Protein AF-A0A9X3YFE5-F1 (afdb_monomer_lite)

Organism: NCBI:txid83655

Radius of gyration: 17.59 Å; chains: 1; bounding box: 46×33×46 Å

Foldseek 3Di:
DCPPVPQQDWDADPVRHIDHGQAPFLVNQLPPPCCCPPLVQLNVLSVVDDDPVRSRRQGNNNLVVDDFPPVQCVPPVHQACVNPNPSFHNCPDPPHDCPQWADPPADRRDGTDRDRSNVVSVVD

Secondary structure (DSSP, 8-state):
--GGGS-S-EEE-TTS-EEE-TT-BHHHHHH-HHHHHHSHHHHHHHHHSS-HHHHTT-BHHHHHTPPP--HHHH-TTS-BTTTSTTS-BGGGSTT---TTS-SSS-BTTB-PPP--HHHHHHH-

pLDDT: mean 96.46, std 5.06, range [61.91, 98.62]

Sequence (124 aa):
DVTSTGLNDITPTDDGGLRVGALVSNSGLAADPRIRRDYAVLSRALVSGASGQLRNKATTGGNLLQRTRCGYFYDTAMPCNKRSPGAGCAALGEGATTRQLGIISTSDACIATHLSDMAVALRV

Structure (mmCIF, N/CA/C/O backbone):
data_AF-A0A9X3YFE5-F1
#
_entry.id   AF-A0A9X3YFE5-F1
#
loop_
_atom_site.group_PDB
_atom_site.id
_atom_site.type_symbol
_atom_site.label_atom_id
_atom_site.label_alt_id
_atom_site.label_comp_id
_atom_site.label_asym_id
_atom_site.label_entity_id
_atom_site.label_seq_id
_atom_site.pdbx_PDB_ins_code
_atom_site.Cartn_x
_atom_site.Cartn_y
_atom_site.Cartn_z
_atom_site.occupancy
_atom_site.B_iso_or_equiv
_atom_site.auth_seq_id
_atom_site.auth_comp_id
_atom_site.auth_asym_id
_atom_site.auth_atom_id
_atom_site.pdbx_PDB_model_num
ATOM 1 N N . ASP A 1 1 ? -12.521 19.643 -0.433 1.00 61.91 1 ASP A N 1
ATOM 2 C CA . ASP A 1 1 ? -11.980 18.755 0.612 1.00 61.91 1 ASP A CA 1
ATOM 3 C C . ASP A 1 1 ? -12.961 17.600 0.780 1.00 61.91 1 ASP A C 1
ATOM 5 O O . ASP A 1 1 ? -14.155 17.864 0.793 1.00 61.91 1 ASP A O 1
ATOM 9 N N . VAL A 1 2 ? -12.485 16.353 0.789 1.00 74.88 2 VAL A N 1
ATOM 10 C CA . VAL A 1 2 ? -13.321 15.135 0.853 1.00 74.88 2 VAL A CA 1
ATOM 11 C C . VAL A 1 2 ? -13.396 14.539 2.262 1.00 74.88 2 VAL A C 1
ATOM 13 O O . VAL A 1 2 ? -14.036 13.518 2.467 1.00 74.88 2 VAL A O 1
ATOM 16 N N . THR A 1 3 ? -12.751 15.153 3.253 1.00 72.50 3 THR A N 1
ATOM 17 C CA . THR A 1 3 ? -12.731 14.635 4.632 1.00 72.50 3 THR A CA 1
ATOM 18 C C . THR A 1 3 ? -14.103 14.637 5.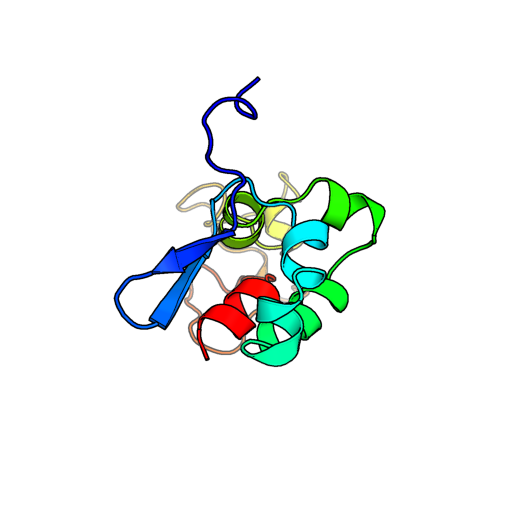315 1.00 72.50 3 THR A C 1
ATOM 20 O O . THR A 1 3 ? -14.315 13.868 6.246 1.00 72.50 3 THR A O 1
ATOM 23 N N . SER A 1 4 ? -15.060 15.429 4.826 1.00 77.38 4 SER A N 1
ATOM 24 C CA . SER A 1 4 ? -16.428 15.518 5.352 1.00 77.38 4 SER A CA 1
ATOM 25 C C . SER A 1 4 ? -17.384 14.431 4.842 1.00 77.38 4 SER A C 1
ATOM 27 O O . SER A 1 4 ? -18.549 14.423 5.228 1.00 77.38 4 SER A O 1
ATOM 29 N N . THR A 1 5 ? -16.933 13.501 3.993 1.00 85.25 5 THR A N 1
ATOM 30 C CA . THR A 1 5 ? -17.807 12.477 3.389 1.00 85.25 5 THR A CA 1
ATOM 31 C C . THR A 1 5 ? -18.101 11.279 4.304 1.00 85.25 5 THR A C 1
ATOM 33 O O . THR A 1 5 ? -18.686 10.304 3.841 1.00 85.25 5 THR A O 1
ATOM 36 N N . GLY A 1 6 ? -17.651 11.291 5.566 1.00 87.69 6 GLY A N 1
ATOM 37 C CA . GLY A 1 6 ? -17.871 10.192 6.523 1.00 87.69 6 GLY A CA 1
ATOM 38 C C . GLY A 1 6 ? -17.130 8.893 6.176 1.00 87.69 6 GLY A C 1
ATOM 39 O O . GLY A 1 6 ? -17.527 7.804 6.579 1.00 87.69 6 GLY A O 1
ATOM 40 N N . LEU A 1 7 ? -16.057 8.974 5.383 1.00 94.88 7 LEU A N 1
ATOM 41 C CA . LEU A 1 7 ? -15.252 7.808 4.988 1.00 94.88 7 LEU A CA 1
ATOM 42 C C . LEU A 1 7 ? -14.047 7.578 5.911 1.00 94.88 7 LEU A C 1
ATOM 44 O O . LEU A 1 7 ? -13.121 6.866 5.533 1.00 94.88 7 LEU A O 1
ATOM 48 N N . ASN A 1 8 ? -14.028 8.187 7.093 1.00 95.31 8 ASN A N 1
ATOM 49 C CA . ASN A 1 8 ? -12.910 8.204 8.040 1.00 95.31 8 ASN A CA 1
ATOM 50 C C . ASN A 1 8 ? -13.213 7.495 9.373 1.00 95.31 8 ASN A C 1
ATOM 52 O O . ASN A 1 8 ? -12.452 7.665 10.324 1.00 95.31 8 ASN A O 1
ATOM 56 N N . ASP A 1 9 ? -14.267 6.677 9.424 1.00 95.44 9 ASP A N 1
ATOM 57 C CA . ASP A 1 9 ? -14.669 5.932 10.621 1.00 95.44 9 ASP A CA 1
ATOM 58 C C . ASP A 1 9 ? -14.190 4.473 10.626 1.00 95.44 9 ASP A C 1
ATOM 60 O O . ASP A 1 9 ? -13.993 3.848 9.579 1.00 95.44 9 ASP A O 1
ATOM 64 N N . ILE A 1 10 ? -14.061 3.910 11.832 1.00 97.69 10 ILE A N 1
ATOM 65 C CA . ILE A 1 10 ? -13.842 2.478 12.075 1.00 97.69 10 ILE A CA 1
ATOM 66 C C . ILE A 1 10 ? -15.029 1.953 12.886 1.00 97.69 10 ILE A C 1
ATOM 68 O O . ILE A 1 10 ? -15.180 2.270 14.071 1.00 97.69 10 ILE A O 1
ATOM 72 N N . THR A 1 11 ? -15.861 1.128 12.262 1.00 97.50 11 THR A N 1
ATOM 73 C CA . THR A 1 11 ? -17.148 0.678 12.820 1.00 97.50 11 THR A CA 1
ATOM 74 C C . THR A 1 11 ? -17.207 -0.845 12.911 1.00 97.50 11 THR A C 1
ATOM 76 O O . THR A 1 11 ? -16.624 -1.511 12.059 1.00 97.50 11 THR A O 1
ATOM 79 N N . PRO A 1 12 ? -17.848 -1.423 13.941 1.00 97.88 12 PRO A N 1
ATOM 80 C CA . PRO A 1 12 ? -18.127 -2.856 13.964 1.00 97.88 12 PRO A CA 1
ATOM 81 C C . PRO A 1 12 ? -19.100 -3.238 12.844 1.00 97.88 12 PRO A C 1
ATOM 83 O O . PRO A 1 12 ? -19.910 -2.414 12.419 1.00 97.88 12 PRO A O 1
ATOM 86 N N . THR A 1 13 ? -19.008 -4.477 12.370 1.00 98.19 13 THR A N 1
ATOM 87 C CA . THR A 1 13 ? -19.991 -5.075 11.457 1.00 98.19 13 THR A CA 1
ATOM 88 C C . THR A 1 13 ? -20.858 -6.084 12.203 1.00 98.19 13 THR A C 1
ATOM 90 O O . THR A 1 13 ? -20.440 -6.611 13.236 1.00 98.19 13 THR A O 1
ATOM 93 N N . ASP A 1 14 ? -22.042 -6.381 11.666 1.00 97.44 14 ASP A N 1
ATOM 94 C CA . ASP A 1 14 ? -22.980 -7.342 12.268 1.00 97.44 14 ASP A CA 1
ATOM 95 C C . ASP A 1 14 ? -22.375 -8.755 12.384 1.00 97.44 14 ASP A C 1
ATOM 97 O O . ASP A 1 14 ? -22.654 -9.478 13.336 1.00 97.44 14 ASP A O 1
ATOM 101 N N . ASP A 1 15 ? -21.450 -9.103 11.484 1.00 96.44 15 ASP A N 1
ATOM 102 C CA . ASP A 1 15 ? -20.716 -10.377 11.482 1.00 96.44 15 ASP A CA 1
ATOM 103 C C . ASP A 1 15 ? -19.539 -10.422 12.483 1.00 96.44 15 ASP A C 1
ATOM 105 O O . ASP A 1 15 ? -18.712 -11.334 12.446 1.00 96.44 15 ASP A O 1
ATOM 109 N N . GLY A 1 16 ? -19.406 -9.420 13.359 1.00 95.88 16 GLY A N 1
ATOM 110 C CA . GLY A 1 16 ? -18.344 -9.351 14.372 1.00 95.88 16 GLY A CA 1
ATOM 111 C C . GLY A 1 16 ? -16.986 -8.853 13.857 1.00 95.88 16 GLY A C 1
ATOM 112 O O . GLY A 1 16 ? -15.988 -8.916 14.577 1.00 95.88 16 GLY A O 1
ATOM 113 N N . GLY A 1 17 ? -16.938 -8.342 12.626 1.00 97.69 17 GLY A N 1
ATOM 114 C CA . GLY A 1 17 ? -15.755 -7.747 12.009 1.00 97.69 17 GLY A CA 1
ATOM 115 C C . GLY A 1 17 ? -15.641 -6.236 12.233 1.00 97.69 17 GLY A C 1
ATOM 116 O O . GLY A 1 17 ? -16.349 -5.631 13.041 1.00 97.69 17 GLY A O 1
ATOM 117 N N . LEU A 1 18 ? -14.734 -5.607 11.480 1.00 98.19 18 LEU A N 1
ATOM 118 C CA . LEU A 1 18 ? -14.588 -4.152 11.424 1.00 98.19 18 LEU A CA 1
ATOM 119 C C . LEU A 1 18 ? -14.699 -3.647 9.986 1.00 98.19 18 LEU A C 1
ATOM 121 O O . LEU A 1 18 ? -14.016 -4.125 9.081 1.00 98.19 18 LEU A O 1
ATOM 125 N N . ARG A 1 19 ? -15.496 -2.599 9.797 1.00 97.81 19 ARG A N 1
ATOM 126 C CA . ARG A 1 19 ? -15.517 -1.772 8.596 1.00 97.81 19 ARG A CA 1
ATOM 127 C C . ARG A 1 19 ? -14.619 -0.561 8.812 1.00 97.81 19 ARG A C 1
ATOM 129 O O . ARG A 1 19 ? -14.916 0.311 9.631 1.00 97.81 19 ARG A O 1
ATOM 136 N N . VAL A 1 20 ? -13.539 -0.502 8.040 1.00 98.19 20 VAL A N 1
ATOM 137 C CA . VAL A 1 20 ? -12.566 0.596 8.047 1.00 98.19 20 VAL A CA 1
ATOM 138 C C . VAL A 1 20 ? -12.825 1.507 6.851 1.00 98.19 20 VAL A C 1
ATOM 140 O O . VAL A 1 20 ? -12.771 1.071 5.701 1.00 98.19 20 VAL A O 1
ATOM 143 N N . GLY A 1 21 ? -13.106 2.780 7.114 1.00 97.56 21 GLY A N 1
ATOM 144 C CA . GLY A 1 21 ? -13.287 3.787 6.078 1.00 97.56 21 GLY A CA 1
ATOM 145 C C . GLY A 1 21 ? -12.006 4.056 5.277 1.00 97.56 21 GLY A C 1
ATOM 146 O O . GLY A 1 21 ? -10.899 4.065 5.810 1.00 97.56 21 GLY A O 1
ATOM 147 N N . ALA A 1 22 ? -12.145 4.325 3.976 1.00 97.25 22 ALA A N 1
ATOM 148 C CA . ALA A 1 22 ? -11.007 4.537 3.077 1.00 97.25 22 ALA A CA 1
ATOM 149 C C . ALA A 1 22 ? -10.160 5.784 3.409 1.00 97.25 22 ALA A C 1
ATOM 151 O O . ALA A 1 22 ? -9.003 5.861 2.992 1.00 97.25 22 ALA A O 1
ATOM 152 N N . LEU A 1 23 ? -10.716 6.754 4.140 1.00 97.38 23 LEU A N 1
ATOM 153 C CA . LEU A 1 23 ? -10.042 7.975 4.590 1.00 97.38 23 LEU A CA 1
ATOM 154 C C . LEU A 1 23 ? -9.528 7.891 6.034 1.00 97.38 23 LEU A C 1
ATOM 156 O O . LEU A 1 23 ? -8.971 8.871 6.529 1.00 97.38 23 LEU A O 1
ATOM 160 N N . VAL A 1 24 ? -9.661 6.743 6.709 1.00 97.94 24 VAL A N 1
ATOM 161 C CA . VAL A 1 24 ? -9.010 6.525 8.006 1.00 97.94 24 VAL A CA 1
ATOM 162 C C . VAL A 1 24 ? -7.501 6.673 7.814 1.00 97.94 24 VAL A C 1
ATOM 164 O O . VAL A 1 24 ? -6.917 6.056 6.921 1.00 97.94 24 VAL A O 1
ATOM 167 N N . SER A 1 25 ? -6.857 7.512 8.629 1.00 97.75 25 SER A N 1
ATOM 168 C CA . SER A 1 25 ? -5.402 7.671 8.560 1.00 97.75 25 SER A CA 1
ATOM 169 C C . SER A 1 25 ? -4.691 6.399 9.019 1.00 97.75 25 SER A C 1
ATOM 171 O O . SER A 1 25 ? -5.149 5.719 9.936 1.00 97.75 25 SER A O 1
ATOM 173 N N . ASN A 1 26 ? -3.527 6.104 8.444 1.00 98.50 26 ASN A N 1
ATOM 174 C CA . ASN A 1 26 ? -2.718 4.955 8.848 1.00 98.50 26 ASN A CA 1
ATOM 175 C C . ASN A 1 26 ? -2.364 5.007 10.342 1.00 98.50 26 ASN A C 1
ATOM 177 O O . ASN A 1 26 ? -2.396 3.977 11.012 1.00 98.50 26 ASN A O 1
ATOM 181 N N . SER A 1 27 ? -2.049 6.195 10.873 1.00 98.38 27 SER A N 1
ATOM 182 C CA . SER A 1 27 ? -1.790 6.373 12.308 1.00 98.38 27 SER A CA 1
ATOM 183 C C . SER A 1 27 ? -3.029 6.102 13.162 1.00 98.38 27 SER A C 1
ATOM 185 O O . SER A 1 27 ? -2.917 5.424 14.180 1.00 98.38 27 SER A O 1
ATOM 187 N N . GLY A 1 28 ? -4.204 6.588 12.745 1.00 98.19 28 GLY A N 1
ATOM 188 C CA . GLY A 1 28 ? -5.465 6.323 13.440 1.00 98.19 28 GLY A CA 1
ATOM 189 C C . GLY A 1 28 ? -5.811 4.835 13.443 1.00 98.19 28 GLY A C 1
ATOM 190 O O . GLY A 1 28 ? -6.092 4.271 14.497 1.00 98.19 28 GLY A O 1
ATOM 191 N N . LEU A 1 29 ? -5.686 4.177 12.288 1.00 98.44 29 LEU A N 1
ATOM 192 C CA . LEU A 1 29 ? -5.939 2.745 12.155 1.00 98.44 29 LEU A CA 1
ATOM 193 C C . LEU A 1 29 ? -4.983 1.909 13.015 1.00 98.44 29 LEU A C 1
ATOM 195 O O . LEU A 1 29 ? -5.416 0.991 13.705 1.00 98.44 29 LEU A O 1
ATOM 199 N N . ALA A 1 30 ? -3.691 2.245 13.023 1.00 98.50 30 ALA A N 1
ATOM 200 C CA . ALA A 1 30 ? -2.699 1.534 13.826 1.00 98.50 30 ALA A CA 1
ATOM 201 C C . ALA A 1 30 ? -2.908 1.711 15.340 1.00 98.50 30 ALA A C 1
ATOM 203 O O . ALA A 1 30 ? -2.507 0.837 16.116 1.00 98.50 30 ALA A O 1
ATOM 204 N N . ALA A 1 31 ? -3.493 2.839 15.754 1.00 98.38 31 ALA A N 1
ATOM 205 C CA . ALA A 1 31 ? -3.720 3.188 17.151 1.00 98.38 31 ALA A CA 1
ATOM 206 C C . ALA A 1 31 ? -5.066 2.698 17.708 1.00 98.38 31 ALA A C 1
ATOM 208 O O . ALA A 1 31 ? -5.192 2.635 18.933 1.00 98.38 31 ALA A O 1
ATOM 209 N N . ASP A 1 32 ? -6.036 2.335 16.859 1.00 98.62 32 ASP A N 1
ATOM 210 C CA . ASP A 1 32 ? -7.355 1.868 17.302 1.00 98.62 32 ASP A CA 1
ATOM 211 C C . ASP A 1 32 ? -7.214 0.653 18.248 1.00 98.62 32 ASP A C 1
ATOM 213 O O . ASP A 1 32 ? -6.580 -0.346 17.881 1.00 98.62 32 ASP A O 1
ATOM 217 N N . PRO A 1 33 ? -7.780 0.703 19.471 1.00 98.38 33 PRO A N 1
ATOM 218 C CA . PRO A 1 33 ? -7.628 -0.369 20.454 1.00 98.38 33 PRO A CA 1
ATOM 219 C C . PRO A 1 33 ? -8.105 -1.738 19.962 1.00 98.38 33 PRO A C 1
ATOM 221 O O . PRO A 1 33 ? -7.496 -2.751 20.309 1.00 98.38 33 PRO A O 1
ATOM 224 N N . ARG A 1 34 ? -9.157 -1.778 19.134 1.00 98.31 34 ARG A N 1
ATOM 225 C CA . ARG A 1 34 ? -9.705 -3.021 18.571 1.00 98.31 34 ARG A CA 1
ATOM 226 C C . ARG A 1 34 ? -8.752 -3.590 17.530 1.00 98.31 34 ARG A C 1
ATOM 228 O O . ARG A 1 34 ? -8.472 -4.780 17.550 1.00 98.31 34 ARG A O 1
ATOM 235 N N . ILE A 1 35 ? -8.161 -2.738 16.689 1.00 98.44 35 ILE A N 1
ATOM 236 C CA . ILE A 1 35 ? -7.142 -3.167 15.717 1.00 98.44 35 ILE A CA 1
ATOM 237 C C . ILE A 1 35 ? -5.906 -3.701 16.439 1.00 98.44 35 ILE A C 1
ATOM 239 O O . ILE A 1 35 ? -5.370 -4.739 16.069 1.00 98.44 35 ILE A O 1
ATOM 243 N N . ARG A 1 36 ? -5.461 -3.038 17.509 1.00 98.50 36 ARG A N 1
ATOM 244 C CA . ARG A 1 36 ? -4.295 -3.484 18.288 1.00 98.50 36 ARG A CA 1
ATOM 245 C C . ARG A 1 36 ? -4.519 -4.815 19.003 1.00 98.50 36 ARG A C 1
ATOM 247 O O . ARG A 1 36 ? -3.567 -5.582 19.120 1.00 98.50 36 ARG A O 1
ATOM 254 N N . ARG A 1 37 ? -5.730 -5.048 19.513 1.00 98.25 37 ARG A N 1
ATOM 255 C CA . ARG A 1 37 ? -6.083 -6.251 20.276 1.00 98.25 37 ARG A CA 1
ATOM 256 C C . ARG A 1 37 ? -6.420 -7.427 19.362 1.00 98.25 37 ARG A C 1
ATOM 258 O O . ARG A 1 37 ? -5.852 -8.498 19.538 1.00 98.25 37 ARG A O 1
ATOM 265 N N . ASP A 1 38 ? -7.294 -7.203 18.385 1.00 98.19 38 ASP A N 1
ATOM 266 C CA . ASP A 1 38 ? -7.948 -8.270 17.618 1.00 98.19 38 ASP A CA 1
ATOM 267 C C . ASP A 1 38 ? -7.332 -8.451 16.217 1.00 98.19 38 ASP A C 1
ATOM 269 O O . ASP A 1 38 ? -7.396 -9.535 15.649 1.00 98.19 38 ASP A O 1
ATOM 273 N N . TYR A 1 39 ? -6.668 -7.418 15.678 1.00 98.12 39 TYR A N 1
ATOM 274 C CA . TYR A 1 39 ? -6.054 -7.406 14.339 1.00 98.12 39 TYR A CA 1
ATOM 275 C C . TYR A 1 39 ? -4.581 -6.974 14.402 1.00 98.12 39 TYR A C 1
ATOM 277 O O . TYR A 1 39 ? -4.099 -6.178 13.591 1.00 98.12 39 TYR A O 1
ATOM 285 N N . ALA A 1 40 ? -3.848 -7.464 15.407 1.00 98.00 40 ALA A N 1
ATOM 286 C CA . ALA A 1 40 ? -2.539 -6.929 15.786 1.00 98.00 40 ALA A CA 1
ATOM 287 C C . ALA A 1 40 ? -1.516 -6.894 14.631 1.00 98.00 40 ALA A C 1
ATOM 289 O O . ALA A 1 40 ? -0.709 -5.964 14.561 1.00 98.00 40 ALA A O 1
ATOM 290 N N . VAL A 1 41 ? -1.567 -7.860 13.702 1.00 98.44 41 VAL A N 1
ATOM 291 C CA . VAL A 1 41 ? -0.696 -7.897 12.512 1.00 98.44 41 VAL A CA 1
ATOM 292 C C . VAL A 1 41 ? -0.861 -6.651 11.635 1.00 98.44 41 VAL A C 1
ATOM 294 O O . VAL A 1 41 ? 0.135 -6.104 11.159 1.00 98.44 41 VAL A O 1
ATOM 297 N N . LEU A 1 42 ? -2.083 -6.124 11.511 1.00 98.44 42 LEU A N 1
ATOM 298 C CA . LEU A 1 42 ? -2.369 -4.899 10.766 1.00 98.44 42 LEU A CA 1
ATOM 299 C C . LEU A 1 42 ? -1.730 -3.677 11.431 1.00 98.44 42 LEU A C 1
ATOM 301 O O . LEU A 1 42 ? -1.077 -2.879 10.759 1.00 98.44 42 LEU A O 1
ATOM 305 N N . SER A 1 43 ? -1.851 -3.555 12.758 1.00 98.31 43 SER A N 1
ATOM 306 C CA . SER A 1 43 ? -1.191 -2.476 13.508 1.00 98.31 43 SER A CA 1
ATOM 307 C C . SER A 1 43 ? 0.333 -2.537 13.341 1.00 98.31 43 SER A C 1
ATOM 309 O O . SER A 1 43 ? 0.962 -1.517 13.055 1.00 98.31 43 SER A O 1
ATOM 311 N N . ARG A 1 44 ? 0.932 -3.735 13.436 1.00 98.31 44 ARG A N 1
ATOM 312 C CA . ARG A 1 44 ? 2.383 -3.930 13.263 1.00 98.31 44 ARG A CA 1
ATOM 313 C C . ARG A 1 44 ? 2.865 -3.542 11.868 1.00 98.31 44 ARG A C 1
ATOM 315 O O . ARG A 1 44 ? 3.839 -2.800 11.769 1.00 98.31 44 ARG A O 1
ATOM 322 N N . ALA A 1 45 ? 2.163 -3.975 10.826 1.00 98.50 45 ALA A N 1
ATOM 323 C CA . ALA A 1 45 ? 2.493 -3.627 9.448 1.00 98.50 45 ALA A CA 1
ATOM 324 C C . ALA A 1 45 ? 2.361 -2.121 9.171 1.00 98.50 45 ALA A C 1
ATOM 326 O O . ALA A 1 45 ? 3.171 -1.527 8.462 1.00 98.50 45 ALA A O 1
ATOM 327 N N . LEU A 1 46 ? 1.363 -1.464 9.765 1.00 98.25 46 LEU A N 1
ATOM 328 C CA . LEU A 1 46 ? 1.211 -0.018 9.633 1.00 98.25 46 LEU A CA 1
ATOM 329 C C . LEU A 1 46 ? 2.370 0.744 10.279 1.00 98.25 46 LEU A C 1
ATOM 331 O O . LEU A 1 46 ? 2.830 1.721 9.696 1.00 98.25 46 LEU A O 1
ATOM 335 N N . VAL A 1 47 ? 2.847 0.333 11.460 1.00 97.50 47 VAL A N 1
ATOM 336 C CA . VAL A 1 47 ? 3.919 1.062 12.164 1.00 97.50 47 VAL A CA 1
ATOM 337 C C . VAL A 1 47 ? 5.329 0.730 11.670 1.00 97.50 47 VAL A C 1
ATOM 339 O O . VAL A 1 47 ? 6.232 1.531 11.919 1.00 97.50 47 VAL A O 1
ATOM 342 N N . SER A 1 48 ? 5.530 -0.391 10.964 1.00 96.50 48 SER A N 1
ATOM 343 C CA . SER A 1 48 ? 6.814 -0.724 10.324 1.00 96.50 48 SER A CA 1
ATOM 344 C C . SER A 1 48 ? 7.087 0.116 9.076 1.00 96.50 48 SER A C 1
ATOM 346 O O . SER A 1 48 ? 8.243 0.408 8.773 1.00 96.50 48 SER A O 1
ATOM 348 N N . GLY A 1 49 ? 6.032 0.521 8.367 1.00 91.25 49 GLY A N 1
ATOM 349 C CA . GLY A 1 49 ? 6.135 1.269 7.120 1.00 9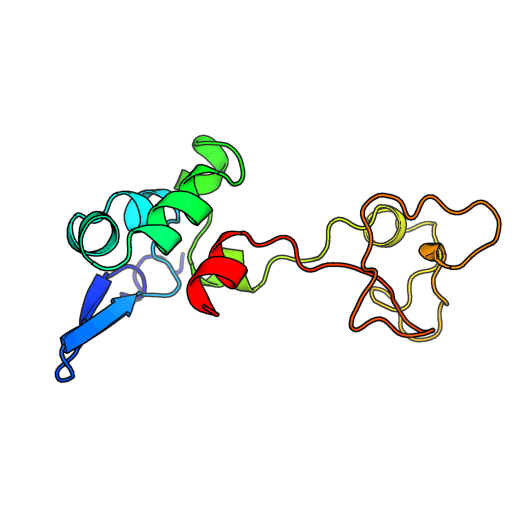1.25 49 GLY A CA 1
ATOM 350 C C . GLY A 1 49 ? 6.176 2.788 7.316 1.00 91.25 49 GLY A C 1
ATOM 351 O O . GLY A 1 49 ? 5.413 3.359 8.098 1.00 91.25 49 GLY A O 1
ATOM 352 N N . ALA A 1 50 ? 7.005 3.466 6.519 1.00 94.12 50 ALA A N 1
ATOM 353 C CA . ALA A 1 50 ? 7.100 4.929 6.430 1.00 94.12 50 ALA A CA 1
ATOM 354 C C . ALA A 1 50 ? 7.454 5.653 7.755 1.00 94.12 50 ALA A C 1
ATOM 356 O O . ALA A 1 50 ? 7.834 5.050 8.756 1.00 94.12 50 ALA A O 1
ATOM 357 N N . SER A 1 51 ? 7.366 6.987 7.748 1.00 97.06 51 SER A N 1
ATOM 358 C CA . SER A 1 51 ? 7.556 7.839 8.928 1.00 97.06 51 SER A CA 1
ATOM 359 C C . SER A 1 51 ? 6.225 8.192 9.599 1.00 97.06 51 SER A C 1
ATOM 361 O O . SER A 1 51 ? 5.159 8.095 8.986 1.00 97.06 51 SER A O 1
ATOM 363 N N . GLY A 1 52 ? 6.273 8.668 10.848 1.00 96.31 52 GLY A N 1
ATOM 364 C CA . GLY A 1 52 ? 5.075 9.127 11.562 1.00 96.31 52 GLY A CA 1
ATOM 365 C C . GLY A 1 52 ? 4.340 10.254 10.828 1.00 96.31 52 GLY A C 1
ATOM 366 O O . GLY A 1 52 ? 3.118 10.219 10.710 1.00 96.31 52 GLY A O 1
ATOM 367 N N . GLN A 1 53 ? 5.078 11.204 10.245 1.00 97.94 53 GLN A N 1
ATOM 368 C CA . GLN A 1 53 ? 4.504 12.311 9.474 1.00 97.94 53 GLN A CA 1
ATOM 369 C C . GLN A 1 53 ? 3.713 11.807 8.262 1.00 97.94 53 GLN A C 1
ATOM 371 O O . GLN A 1 53 ? 2.598 12.268 8.019 1.00 97.94 53 GLN A O 1
ATOM 376 N N . LEU A 1 54 ? 4.265 10.834 7.528 1.00 97.06 54 LEU A N 1
ATOM 377 C CA . LEU A 1 54 ? 3.586 10.236 6.380 1.00 97.06 54 LEU A CA 1
ATOM 378 C C . LEU A 1 54 ? 2.355 9.445 6.821 1.00 97.06 54 LEU A C 1
ATOM 380 O O . LEU A 1 54 ? 1.299 9.598 6.217 1.00 97.06 54 LEU A O 1
ATOM 384 N N . ARG A 1 55 ? 2.442 8.658 7.900 1.00 97.81 55 ARG A N 1
ATOM 385 C CA . ARG A 1 55 ? 1.297 7.879 8.406 1.00 97.81 55 ARG A CA 1
ATOM 386 C C . ARG A 1 55 ? 0.146 8.740 8.924 1.00 97.81 55 ARG A C 1
ATOM 388 O O . ARG A 1 55 ? -1.006 8.334 8.804 1.00 97.81 55 ARG A O 1
ATOM 395 N N . ASN A 1 56 ? 0.436 9.937 9.431 1.00 97.19 56 ASN A N 1
ATOM 396 C CA . ASN A 1 56 ? -0.596 10.881 9.867 1.00 97.19 56 ASN A CA 1
ATOM 397 C C . ASN A 1 56 ? -1.436 11.430 8.702 1.00 97.19 56 ASN A C 1
ATOM 399 O O . ASN A 1 56 ? -2.531 11.938 8.931 1.00 97.19 56 ASN A O 1
ATOM 403 N N . LYS A 1 57 ? -0.926 11.366 7.466 1.00 96.75 57 LYS A N 1
ATOM 404 C CA . LYS A 1 57 ? -1.609 11.875 6.265 1.00 96.75 57 LYS A CA 1
ATOM 405 C C . LYS A 1 57 ? -2.036 10.773 5.299 1.00 96.75 57 LYS A C 1
ATOM 407 O O . LYS A 1 57 ? -3.029 10.940 4.602 1.00 96.75 57 LYS A O 1
ATOM 412 N N . ALA A 1 58 ? -1.305 9.664 5.248 1.00 97.44 58 ALA A N 1
ATOM 413 C CA . ALA A 1 58 ? -1.666 8.498 4.458 1.00 97.44 58 ALA A CA 1
ATOM 414 C C . ALA A 1 58 ? -2.969 7.892 4.982 1.00 97.44 58 ALA A C 1
ATOM 416 O O . ALA A 1 58 ? -3.148 7.763 6.192 1.00 97.44 58 ALA A O 1
ATOM 417 N N . THR A 1 59 ? -3.851 7.504 4.069 1.00 97.94 59 THR A N 1
ATOM 418 C CA . THR A 1 59 ? -5.139 6.886 4.385 1.00 97.94 59 THR A CA 1
ATOM 419 C C . THR A 1 59 ? -5.155 5.414 3.997 1.00 97.94 59 THR A C 1
ATOM 421 O O . THR A 1 59 ? -4.353 4.990 3.161 1.00 97.94 59 THR A O 1
ATOM 424 N N . THR A 1 60 ? -6.096 4.639 4.537 1.00 98.31 60 THR A N 1
ATOM 425 C CA . THR A 1 60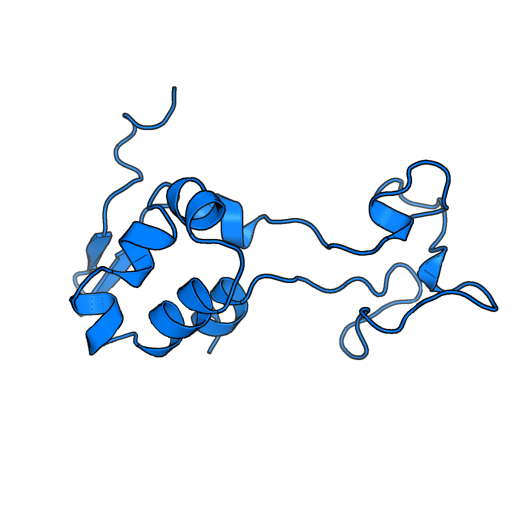 ? -6.290 3.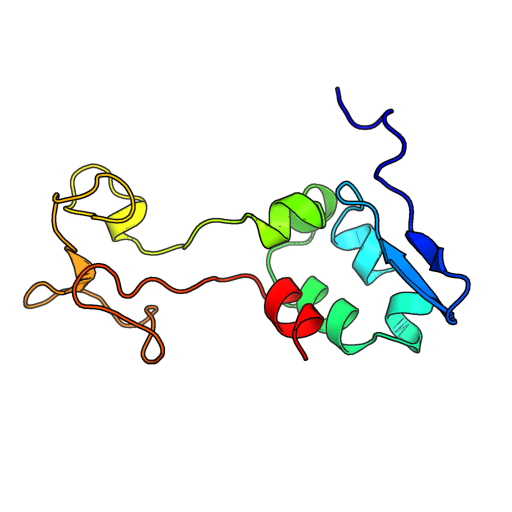226 4.179 1.00 98.31 60 THR A CA 1
ATOM 426 C C . THR A 1 60 ? -6.430 3.037 2.664 1.00 98.31 60 THR A C 1
ATOM 428 O O . THR A 1 60 ? -5.695 2.255 2.064 1.00 98.31 60 THR A O 1
ATOM 431 N N . GLY A 1 61 ? -7.299 3.809 2.007 1.00 97.56 61 GLY A N 1
ATOM 432 C CA . GLY A 1 61 ? -7.480 3.731 0.556 1.00 97.56 61 GLY A CA 1
ATOM 433 C C . GLY A 1 61 ? -6.221 4.133 -0.217 1.00 97.56 61 GLY A C 1
ATOM 434 O O . GLY A 1 61 ? -5.804 3.434 -1.139 1.00 97.56 61 GLY A O 1
ATOM 435 N N . GLY A 1 62 ? -5.560 5.220 0.193 1.00 97.56 62 GLY A N 1
ATOM 436 C CA . GLY A 1 62 ? -4.331 5.680 -0.457 1.00 97.56 62 GLY A CA 1
ATOM 437 C C . GLY A 1 62 ? -3.160 4.706 -0.297 1.00 97.56 62 GLY A C 1
ATOM 438 O O . GLY A 1 62 ? -2.355 4.553 -1.211 1.00 97.56 62 GLY A O 1
ATOM 439 N N . ASN A 1 63 ? -3.076 4.016 0.840 1.00 98.44 63 ASN A N 1
ATOM 440 C CA . ASN A 1 63 ? -2.042 3.023 1.113 1.00 98.44 63 ASN A CA 1
ATOM 441 C C . ASN A 1 63 ? -2.202 1.776 0.224 1.00 98.44 63 ASN A C 1
ATOM 443 O O . ASN A 1 63 ? -1.203 1.281 -0.301 1.00 98.44 63 ASN A O 1
ATOM 447 N N . LEU A 1 64 ? -3.440 1.317 -0.003 1.00 98.19 64 LEU A N 1
ATOM 448 C CA . LEU A 1 64 ? -3.731 0.223 -0.940 1.00 98.19 64 LEU A CA 1
ATOM 449 C C . LEU A 1 64 ? -3.432 0.594 -2.396 1.00 98.19 64 LEU A C 1
ATOM 451 O O . LEU A 1 64 ? -2.985 -0.249 -3.161 1.00 98.19 64 LEU A O 1
ATOM 455 N N . LEU A 1 65 ? -3.670 1.849 -2.779 1.00 98.12 65 LEU A N 1
ATOM 456 C CA . LEU A 1 65 ? -3.490 2.329 -4.154 1.00 98.12 65 LEU A CA 1
ATOM 457 C C . LEU A 1 65 ? -2.096 2.909 -4.422 1.00 98.12 65 LEU A C 1
ATOM 459 O O . LEU A 1 65 ? -1.865 3.537 -5.461 1.00 98.12 65 LEU A O 1
ATOM 463 N N . GLN A 1 66 ? -1.152 2.727 -3.497 1.00 97.75 66 GLN A N 1
ATOM 464 C CA . GLN A 1 66 ? 0.197 3.228 -3.696 1.00 97.75 66 GLN A CA 1
ATOM 465 C C . GLN A 1 66 ? 0.871 2.531 -4.883 1.00 97.75 66 GLN A C 1
ATOM 467 O O . GLN A 1 66 ? 0.715 1.335 -5.126 1.00 97.75 66 GLN A O 1
ATOM 472 N N . ARG A 1 67 ? 1.663 3.290 -5.638 1.00 98.06 67 ARG A N 1
ATOM 473 C CA . ARG A 1 67 ? 2.395 2.752 -6.788 1.00 98.06 67 ARG A CA 1
ATOM 474 C C . ARG A 1 67 ? 3.728 2.146 -6.349 1.00 98.06 67 ARG A C 1
ATOM 476 O O . ARG A 1 67 ? 4.241 2.421 -5.267 1.00 98.06 67 ARG A O 1
ATOM 483 N N . THR A 1 68 ? 4.299 1.330 -7.230 1.00 98.25 68 THR A N 1
ATOM 484 C CA . THR A 1 68 ? 5.635 0.749 -7.048 1.00 98.25 68 THR A CA 1
ATOM 485 C C . THR A 1 68 ? 6.721 1.817 -6.873 1.00 98.25 68 THR A C 1
ATOM 487 O O . THR A 1 68 ? 6.592 2.918 -7.401 1.00 98.25 68 THR A O 1
ATOM 490 N N . ARG A 1 69 ? 7.821 1.468 -6.194 1.00 97.75 69 ARG A N 1
ATOM 491 C CA . ARG A 1 69 ? 9.041 2.282 -6.039 1.00 97.75 69 ARG A CA 1
ATOM 492 C C . ARG A 1 69 ? 10.167 1.899 -7.003 1.00 97.75 69 ARG A C 1
ATOM 494 O O . ARG A 1 69 ? 11.297 2.322 -6.807 1.00 97.75 69 ARG A O 1
ATOM 501 N N . CYS A 1 70 ? 9.876 1.116 -8.043 1.00 98.25 70 CYS A N 1
ATOM 502 C CA . CYS A 1 70 ? 10.842 0.819 -9.102 1.00 98.25 70 CYS A CA 1
ATOM 503 C C . CYS A 1 70 ? 11.482 2.117 -9.643 1.00 98.25 70 CYS A C 1
ATOM 505 O O . CYS A 1 70 ? 10.768 3.008 -10.107 1.00 98.25 70 CYS A O 1
ATOM 507 N N . GLY A 1 71 ? 12.816 2.216 -9.599 1.00 97.88 71 GLY A N 1
ATOM 508 C CA . GLY A 1 71 ? 13.547 3.419 -10.021 1.00 97.88 71 GLY A CA 1
ATOM 509 C C . GLY A 1 71 ? 13.264 3.803 -11.475 1.00 97.88 71 GLY A C 1
ATOM 510 O O . GLY A 1 71 ? 12.965 4.955 -11.762 1.00 97.88 71 GLY A O 1
ATOM 511 N N . TYR A 1 72 ? 13.206 2.815 -12.372 1.00 98.25 72 TYR A N 1
ATOM 512 C CA . TYR A 1 72 ? 12.880 3.005 -13.793 1.00 98.25 72 TYR A CA 1
ATOM 513 C C . TYR A 1 72 ? 11.439 3.461 -14.049 1.00 98.25 72 TYR A C 1
ATOM 515 O O . TYR A 1 72 ? 11.133 4.054 -15.080 1.00 98.25 72 TYR A O 1
ATOM 523 N N . PHE A 1 73 ? 10.523 3.158 -13.126 1.00 98.44 73 PHE A N 1
ATOM 524 C CA . PHE A 1 73 ? 9.159 3.666 -13.202 1.00 98.44 73 PHE A CA 1
ATOM 525 C C . PHE A 1 73 ? 9.108 5.165 -12.853 1.00 98.44 73 PHE A C 1
ATOM 527 O O . PHE A 1 73 ? 8.360 5.905 -13.497 1.00 98.44 73 PHE A O 1
ATOM 534 N N . TYR A 1 74 ? 9.917 5.600 -11.881 1.00 97.88 74 TYR A N 1
ATOM 535 C CA . TYR A 1 74 ? 10.010 6.996 -11.445 1.00 97.88 74 TYR A CA 1
ATOM 536 C C . TYR A 1 74 ? 10.829 7.880 -12.389 1.00 97.88 74 TYR A C 1
ATOM 538 O O . TYR A 1 74 ? 10.434 9.019 -12.625 1.00 97.88 74 TYR A O 1
ATOM 546 N N . ASP A 1 75 ? 11.928 7.368 -12.943 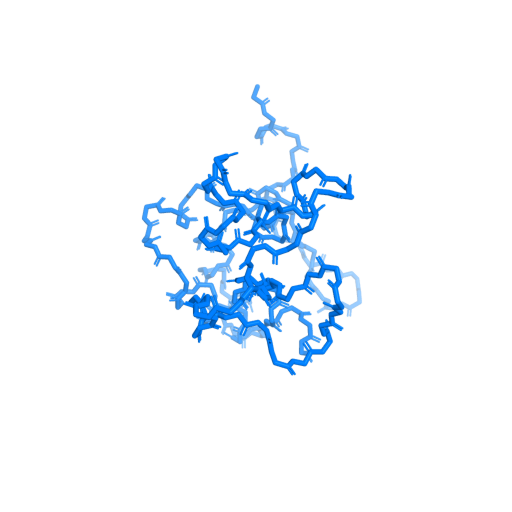1.00 97.75 75 ASP A N 1
ATOM 547 C CA . ASP A 1 75 ? 12.702 8.087 -13.951 1.00 97.75 75 ASP A CA 1
ATOM 548 C C . ASP A 1 75 ? 11.968 8.060 -15.298 1.00 97.75 75 ASP A C 1
ATOM 550 O O . ASP A 1 75 ? 11.800 7.015 -15.940 1.00 97.75 75 ASP A O 1
ATOM 554 N N . THR A 1 76 ? 11.492 9.229 -15.724 1.00 97.88 76 THR A N 1
ATOM 555 C CA . THR A 1 76 ? 10.718 9.376 -16.956 1.00 97.88 76 THR A CA 1
ATOM 556 C C . THR A 1 76 ? 11.551 9.204 -18.221 1.00 97.88 76 THR A C 1
ATOM 558 O O . THR A 1 76 ? 10.960 8.929 -19.266 1.00 97.88 76 THR A O 1
ATOM 561 N N . ALA A 1 77 ? 12.882 9.304 -18.134 1.00 97.88 77 ALA A N 1
ATOM 562 C CA . ALA A 1 77 ? 13.786 9.061 -19.257 1.00 97.88 77 ALA A CA 1
ATOM 563 C C . ALA A 1 77 ? 13.965 7.562 -19.567 1.00 97.88 77 ALA A C 1
ATOM 565 O O . ALA A 1 77 ? 14.388 7.206 -20.664 1.00 97.88 77 ALA A O 1
ATOM 566 N N . MET A 1 78 ? 13.614 6.673 -18.630 1.00 98.00 78 MET A N 1
ATOM 567 C CA . MET A 1 78 ? 13.860 5.233 -18.758 1.00 98.00 78 MET A CA 1
ATOM 568 C C . MET A 1 78 ? 12.658 4.466 -19.336 1.00 98.00 78 MET A C 1
ATOM 570 O O . MET A 1 78 ? 11.526 4.722 -18.924 1.00 98.00 78 MET A O 1
ATOM 574 N N . PRO A 1 79 ? 12.855 3.463 -20.211 1.00 98.06 79 PRO A N 1
ATOM 575 C CA . PRO A 1 79 ? 11.785 2.582 -20.699 1.00 98.06 79 PRO A CA 1
ATOM 576 C C . PRO A 1 79 ? 10.962 1.906 -19.582 1.00 98.06 79 PRO A C 1
ATOM 578 O O . PRO A 1 79 ? 11.513 1.223 -18.713 1.00 98.06 79 PRO A O 1
ATOM 581 N N . CYS A 1 80 ? 9.629 2.058 -19.590 1.00 98.62 80 CYS A N 1
ATOM 582 C CA . CYS A 1 80 ? 8.761 1.444 -18.576 1.00 98.62 80 CYS A CA 1
ATOM 583 C C . CYS A 1 80 ? 7.328 1.151 -19.064 1.00 98.62 80 CYS A C 1
ATOM 585 O O . CYS A 1 80 ? 6.478 2.042 -19.077 1.00 98.62 80 CYS A O 1
ATOM 587 N N . ASN A 1 81 ? 7.011 -0.125 -19.305 1.00 98.62 81 ASN A N 1
ATOM 588 C CA . ASN A 1 81 ? 5.674 -0.611 -19.678 1.00 98.62 81 ASN A CA 1
ATOM 589 C C . ASN A 1 81 ? 4.571 -0.224 -18.683 1.00 98.62 81 ASN A C 1
ATOM 591 O O . ASN A 1 81 ? 3.437 0.027 -19.076 1.00 98.62 81 ASN A O 1
ATOM 595 N N . LYS A 1 82 ? 4.886 -0.151 -17.380 1.00 98.12 82 LYS A N 1
ATOM 596 C CA . LYS A 1 82 ? 3.913 0.258 -16.350 1.00 98.12 82 LYS A CA 1
ATOM 597 C C . LYS A 1 82 ? 3.525 1.740 -16.469 1.00 98.12 82 LYS A C 1
ATOM 599 O O . LYS A 1 82 ? 2.470 2.130 -15.970 1.00 98.12 82 LYS A O 1
ATOM 604 N N . ARG A 1 83 ? 4.387 2.570 -17.066 1.00 98.31 83 ARG A N 1
ATOM 605 C CA . ARG A 1 83 ? 4.131 3.998 -17.302 1.00 98.31 83 ARG A CA 1
ATOM 606 C C . ARG A 1 83 ? 3.568 4.243 -18.700 1.00 98.31 83 ARG A C 1
ATOM 608 O O . ARG A 1 83 ? 2.600 4.982 -18.817 1.00 98.31 83 ARG A O 1
ATOM 615 N N . SER A 1 84 ? 4.161 3.624 -19.718 1.00 98.31 84 SER A N 1
ATOM 616 C CA . SER A 1 84 ? 3.743 3.714 -21.117 1.00 98.31 84 SER A CA 1
ATOM 617 C C . SER A 1 84 ? 3.731 2.309 -21.732 1.00 98.31 84 SER A C 1
ATOM 619 O O . SER A 1 84 ? 4.807 1.736 -21.932 1.00 98.31 84 SER A O 1
ATOM 621 N N . PRO A 1 85 ? 2.549 1.713 -21.975 1.00 98.38 85 PRO A N 1
ATOM 622 C CA . PRO A 1 85 ? 2.442 0.375 -22.551 1.00 98.38 85 PRO A CA 1
ATOM 623 C C . PRO A 1 85 ? 3.216 0.246 -23.870 1.00 98.38 85 PRO A C 1
ATOM 625 O O . PRO A 1 85 ? 3.097 1.097 -24.746 1.00 98.38 85 PRO A O 1
ATOM 628 N N . GLY A 1 86 ? 4.016 -0.814 -24.009 1.00 97.88 86 GLY A N 1
ATOM 629 C CA . GLY A 1 86 ? 4.832 -1.073 -25.201 1.00 97.88 86 GLY A CA 1
ATOM 630 C C . GLY A 1 86 ? 6.214 -0.411 -25.195 1.00 97.88 86 GLY A C 1
ATOM 631 O O . GLY A 1 86 ? 7.038 -0.739 -26.041 1.00 97.88 86 GLY A O 1
ATOM 632 N N . ALA A 1 87 ? 6.519 0.461 -24.227 1.00 97.62 87 ALA A N 1
ATOM 633 C CA . ALA A 1 87 ? 7.830 1.108 -24.130 1.00 97.62 87 ALA A CA 1
ATOM 634 C C . ALA A 1 87 ? 8.969 0.160 -23.704 1.00 97.62 87 ALA A C 1
ATOM 636 O O . ALA A 1 87 ? 10.129 0.551 -23.769 1.00 97.62 87 ALA A O 1
ATOM 637 N N . GLY A 1 88 ? 8.663 -1.056 -23.240 1.00 98.00 88 GLY A N 1
ATOM 638 C CA . GLY A 1 88 ? 9.638 -2.010 -22.701 1.00 98.00 88 GLY A CA 1
ATOM 639 C C . GLY A 1 88 ? 9.869 -1.855 -21.193 1.00 98.00 88 GLY A C 1
ATOM 640 O O . GLY A 1 88 ? 9.322 -0.963 -20.542 1.00 98.00 88 GLY A O 1
ATOM 641 N N . CYS A 1 89 ? 10.662 -2.748 -20.596 1.00 98.38 89 CYS A N 1
ATOM 642 C CA . CYS A 1 89 ? 10.988 -2.712 -19.168 1.00 98.38 89 CYS A CA 1
ATOM 643 C C . CYS A 1 89 ? 12.498 -2.553 -18.966 1.00 98.38 89 CYS A C 1
ATOM 645 O O . CYS A 1 89 ? 13.235 -3.529 -19.054 1.00 98.38 89 CYS A O 1
ATOM 647 N N . ALA A 1 90 ? 12.959 -1.344 -18.629 1.00 98.31 90 ALA A N 1
ATOM 648 C CA . ALA A 1 90 ? 14.383 -1.093 -18.384 1.00 98.31 90 ALA A CA 1
ATOM 649 C C . ALA A 1 90 ? 14.966 -1.935 -17.234 1.00 98.31 90 ALA A C 1
ATOM 651 O O . ALA A 1 90 ? 16.162 -2.193 -17.206 1.00 98.31 90 ALA A O 1
ATOM 652 N N . ALA A 1 91 ? 14.121 -2.411 -16.314 1.00 98.06 91 ALA A N 1
ATOM 653 C CA . ALA A 1 91 ? 14.534 -3.304 -15.237 1.00 98.06 91 ALA A CA 1
ATOM 654 C C . ALA A 1 91 ? 14.907 -4.724 -15.704 1.00 98.06 91 ALA A C 1
ATOM 656 O O . ALA A 1 91 ? 15.488 -5.468 -14.927 1.00 98.06 91 ALA A O 1
ATOM 657 N N . LEU A 1 92 ? 14.556 -5.113 -16.931 1.00 97.69 92 LEU A N 1
ATOM 658 C CA . LEU A 1 92 ? 14.926 -6.402 -17.527 1.00 97.69 92 LEU A CA 1
ATOM 659 C C . LEU A 1 92 ? 16.133 -6.289 -18.475 1.00 97.69 92 LEU A C 1
ATOM 661 O O . LEU A 1 92 ? 16.535 -7.285 -19.066 1.00 97.69 92 LEU A O 1
ATOM 665 N N . GLY A 1 93 ? 16.695 -5.087 -18.639 1.00 95.19 93 GLY A N 1
ATOM 666 C CA . GLY A 1 93 ? 17.874 -4.866 -19.472 1.00 95.19 93 GLY A CA 1
ATOM 667 C C . GLY A 1 93 ? 19.148 -5.452 -18.863 1.00 95.19 93 GLY A C 1
ATOM 668 O O . GLY A 1 93 ? 19.260 -5.632 -17.648 1.00 95.19 93 GLY A O 1
ATOM 669 N N . GLU A 1 94 ? 20.138 -5.711 -19.713 1.00 94.12 94 GLU A N 1
ATOM 670 C CA . GLU A 1 94 ? 21.467 -6.126 -19.271 1.00 94.12 94 GLU A CA 1
ATOM 671 C C . GLU A 1 94 ? 22.088 -5.062 -18.349 1.00 94.12 94 GLU A C 1
ATOM 673 O O . GLU A 1 94 ? 22.005 -3.861 -18.610 1.00 94.12 94 GLU A O 1
ATOM 678 N N . GLY A 1 95 ? 22.664 -5.497 -17.225 1.00 93.12 95 GLY A N 1
ATOM 679 C CA . GLY A 1 95 ? 23.239 -4.597 -16.219 1.00 93.12 95 GLY A CA 1
ATOM 680 C C . GLY A 1 95 ? 22.220 -3.791 -15.399 1.00 93.12 95 GLY A C 1
ATOM 681 O O . GLY A 1 95 ? 22.621 -2.934 -14.609 1.00 93.12 95 GLY A O 1
ATOM 682 N N . ALA A 1 96 ? 20.912 -4.042 -15.542 1.00 96.50 96 ALA A N 1
ATOM 683 C CA . ALA A 1 96 ? 19.891 -3.331 -14.778 1.00 96.50 96 ALA A CA 1
ATOM 684 C C . ALA A 1 96 ? 19.954 -3.637 -13.268 1.00 96.50 96 ALA A C 1
ATOM 686 O O . ALA A 1 96 ? 20.229 -4.752 -12.826 1.00 96.50 96 ALA A O 1
ATOM 687 N N . THR A 1 97 ? 19.626 -2.639 -12.446 1.00 96.75 97 THR A N 1
ATOM 688 C CA . THR A 1 97 ? 19.500 -2.797 -10.994 1.00 96.75 97 THR A CA 1
ATOM 689 C C . THR A 1 97 ? 18.132 -3.373 -10.645 1.00 96.75 97 THR A C 1
ATOM 691 O O . THR A 1 97 ? 17.122 -2.668 -10.643 1.00 96.75 97 THR A O 1
ATOM 694 N N . THR A 1 98 ? 18.102 -4.653 -10.280 1.00 97.06 98 THR A N 1
ATOM 695 C CA . THR A 1 98 ? 16.863 -5.384 -9.957 1.00 97.06 98 THR A CA 1
ATOM 696 C C . THR A 1 98 ? 16.734 -5.777 -8.489 1.00 97.06 98 THR A C 1
ATOM 698 O O . THR A 1 98 ? 15.723 -6.351 -8.099 1.00 97.06 98 THR A O 1
ATOM 701 N N . ARG A 1 99 ? 17.711 -5.418 -7.641 1.00 96.69 99 ARG A N 1
ATOM 702 C CA . ARG A 1 99 ? 17.825 -5.871 -6.239 1.00 96.69 99 ARG A CA 1
ATOM 703 C C . ARG A 1 99 ? 16.543 -5.730 -5.400 1.00 96.69 99 ARG A C 1
ATOM 705 O O . ARG A 1 99 ? 16.342 -6.506 -4.477 1.00 96.69 99 ARG A O 1
ATOM 712 N N . GLN A 1 100 ? 15.714 -4.718 -5.664 1.00 96.44 100 GLN A N 1
ATOM 713 C CA . GLN A 1 100 ? 14.486 -4.427 -4.902 1.00 96.44 100 GLN A CA 1
ATOM 714 C C . GLN A 1 100 ? 13.192 -4.882 -5.606 1.00 96.44 100 GLN A C 1
ATOM 716 O O . GLN A 1 100 ? 12.094 -4.529 -5.170 1.00 96.44 100 GLN A O 1
ATOM 721 N N . LEU A 1 101 ? 13.304 -5.593 -6.728 1.00 97.81 101 LEU A N 1
ATOM 722 C CA . LEU A 1 101 ? 12.180 -5.946 -7.593 1.00 97.81 101 LEU A CA 1
ATOM 723 C C . LEU A 1 101 ? 11.683 -7.374 -7.327 1.00 97.81 101 LEU A C 1
ATOM 725 O O . LEU A 1 101 ? 12.219 -8.099 -6.492 1.00 97.81 101 LEU A O 1
ATOM 729 N N . GLY A 1 102 ? 10.576 -7.733 -7.974 1.00 96.94 102 GLY A N 1
ATOM 730 C CA . GLY A 1 102 ? 9.854 -8.971 -7.715 1.00 96.94 102 GLY A CA 1
ATOM 731 C C . GLY A 1 102 ? 10.591 -10.190 -8.255 1.00 96.94 102 GLY A C 1
ATOM 732 O O . GLY A 1 102 ? 11.204 -10.133 -9.316 1.00 96.94 102 GLY A O 1
ATOM 733 N N . ILE A 1 103 ? 10.478 -11.299 -7.526 1.00 96.50 103 ILE A N 1
ATOM 734 C CA . ILE A 1 103 ? 11.018 -12.613 -7.911 1.00 96.50 103 ILE A CA 1
ATOM 735 C C . ILE A 1 103 ? 9.923 -13.650 -8.205 1.00 96.50 103 ILE A C 1
ATOM 737 O O . ILE A 1 103 ? 10.199 -14.689 -8.788 1.00 96.50 103 ILE A O 1
ATOM 741 N N . ILE A 1 104 ? 8.681 -13.377 -7.797 1.00 96.69 104 ILE A N 1
ATOM 742 C CA . ILE A 1 104 ? 7.508 -14.242 -7.983 1.00 96.69 104 ILE A CA 1
ATOM 743 C C . ILE A 1 104 ? 6.390 -13.389 -8.586 1.00 96.69 104 ILE A C 1
ATOM 745 O O . ILE A 1 104 ? 6.307 -12.189 -8.307 1.00 96.69 104 ILE A O 1
ATOM 749 N N . SER A 1 105 ? 5.533 -14.014 -9.398 1.00 94.19 105 SER A N 1
ATOM 750 C CA . SER A 1 105 ? 4.396 -13.365 -10.067 1.00 94.19 105 SER A CA 1
ATOM 751 C C . SER A 1 105 ? 4.813 -12.179 -10.947 1.00 94.19 105 SER A C 1
ATOM 753 O O . SER A 1 105 ? 4.150 -11.142 -10.987 1.00 94.19 105 SER A O 1
ATOM 755 N N . THR A 1 106 ? 5.943 -12.335 -11.636 1.00 97.38 106 THR A N 1
ATOM 756 C CA . THR A 1 106 ? 6.498 -11.381 -12.598 1.00 97.38 106 THR A CA 1
ATOM 757 C C . THR A 1 106 ? 6.118 -11.745 -14.035 1.00 97.38 106 THR A C 1
ATOM 759 O O . THR A 1 106 ? 5.546 -12.801 -14.297 1.00 97.38 106 THR A O 1
ATOM 762 N N . SER A 1 107 ? 6.413 -10.854 -14.982 1.00 97.94 107 SER A N 1
ATOM 763 C CA . SER A 1 107 ? 6.297 -11.132 -16.418 1.00 97.94 107 SER A CA 1
ATOM 764 C C . SER A 1 107 ? 7.381 -10.396 -17.199 1.00 97.94 107 SER A C 1
ATOM 766 O O . SER A 1 107 ? 7.965 -9.434 -16.692 1.00 97.94 107 SER A O 1
ATOM 768 N N . ASP A 1 108 ? 7.548 -10.761 -18.469 1.00 96.81 108 ASP A N 1
ATOM 769 C CA . ASP A 1 108 ? 8.444 -10.074 -19.411 1.00 96.81 108 ASP A CA 1
ATOM 770 C C . ASP A 1 108 ? 8.050 -8.604 -19.643 1.00 96.81 108 ASP A C 1
ATOM 772 O O . ASP A 1 108 ? 8.844 -7.787 -20.108 1.00 96.81 108 ASP A O 1
ATOM 776 N N . ALA A 1 109 ? 6.821 -8.223 -19.281 1.00 97.94 109 ALA A N 1
ATOM 777 C CA . ALA A 1 109 ? 6.369 -6.844 -19.362 1.00 97.94 109 ALA A CA 1
ATOM 778 C C . ALA A 1 109 ? 6.777 -6.009 -18.137 1.00 97.94 109 ALA A C 1
ATOM 780 O O . ALA A 1 109 ? 6.985 -4.799 -18.273 1.00 97.94 109 ALA A O 1
ATOM 781 N N . CYS A 1 110 ? 6.842 -6.597 -16.935 1.00 98.38 110 CYS A N 1
ATOM 782 C CA . CYS A 1 110 ? 7.126 -5.866 -15.700 1.00 98.38 110 CYS A CA 1
ATOM 783 C C . CYS A 1 110 ? 7.442 -6.794 -14.517 1.00 98.38 110 CYS A C 1
ATOM 785 O O . CYS A 1 110 ? 6.712 -7.748 -14.253 1.00 98.38 110 CYS A O 1
ATOM 787 N N . ILE A 1 111 ? 8.449 -6.411 -13.726 1.00 98.38 111 ILE A N 1
ATOM 788 C CA . ILE A 1 111 ? 8.875 -7.120 -12.506 1.00 98.38 111 ILE A CA 1
ATOM 789 C C . ILE A 1 111 ? 8.728 -6.277 -11.223 1.00 98.38 111 ILE A C 1
ATOM 791 O O . ILE A 1 111 ? 9.392 -6.507 -10.220 1.00 98.38 111 ILE A O 1
ATOM 795 N N . ALA A 1 112 ? 7.900 -5.234 -11.245 1.00 98.31 112 ALA A N 1
ATOM 796 C CA . ALA A 1 112 ? 7.764 -4.299 -10.128 1.00 98.31 112 ALA A CA 1
ATOM 797 C C . ALA A 1 112 ? 6.951 -4.874 -8.949 1.00 98.31 112 ALA A C 1
ATOM 799 O O . ALA A 1 112 ? 5.889 -5.454 -9.158 1.00 98.31 112 ALA A O 1
ATOM 800 N N . THR A 1 113 ? 7.390 -4.622 -7.713 1.00 98.06 113 THR A N 1
ATOM 801 C CA . THR A 1 113 ? 6.680 -5.014 -6.481 1.00 98.06 113 THR A CA 1
ATOM 802 C C . THR A 1 113 ? 5.620 -3.993 -6.057 1.00 98.06 113 THR A C 1
ATOM 804 O O . THR A 1 113 ? 5.712 -2.801 -6.382 1.00 98.06 113 THR A O 1
ATOM 807 N N . HIS A 1 114 ? 4.623 -4.462 -5.297 1.00 97.69 114 HIS A N 1
ATOM 808 C CA . HIS A 1 114 ? 3.757 -3.623 -4.467 1.00 97.69 114 HIS A CA 1
ATOM 809 C C . HIS A 1 114 ? 4.389 -3.480 -3.076 1.00 97.69 114 HIS A C 1
ATOM 811 O O . HIS A 1 114 ? 4.762 -4.486 -2.482 1.00 97.69 114 HIS A O 1
ATOM 817 N N . LEU A 1 115 ? 4.526 -2.254 -2.561 1.00 95.19 115 LEU A N 1
ATOM 818 C CA . LEU A 1 115 ? 5.331 -1.979 -1.356 1.00 95.19 115 LEU A CA 1
ATOM 819 C C . LEU A 1 115 ? 4.510 -1.722 -0.085 1.00 95.19 115 LEU A C 1
ATOM 821 O O . LEU A 1 115 ? 5.045 -1.251 0.912 1.00 95.19 115 LEU A O 1
ATOM 825 N N . SER A 1 116 ? 3.203 -1.977 -0.112 1.00 98.19 116 SER A N 1
ATOM 826 C CA . SER A 1 116 ? 2.365 -1.777 1.070 1.00 98.19 116 SER A CA 1
ATOM 827 C C . SER A 1 116 ? 2.514 -2.924 2.065 1.00 98.19 116 SER A C 1
ATOM 829 O O . SER A 1 116 ? 1.981 -4.009 1.832 1.00 98.19 116 SER A O 1
ATOM 831 N N . ASP A 1 117 ? 3.128 -2.642 3.213 1.00 98.31 117 ASP A N 1
ATOM 832 C CA . ASP A 1 117 ? 3.095 -3.541 4.374 1.00 98.31 117 ASP A CA 1
ATOM 833 C C . ASP A 1 117 ? 1.649 -3.777 4.848 1.00 98.31 117 ASP A C 1
ATOM 835 O O . ASP A 1 117 ? 1.255 -4.896 5.170 1.00 98.31 117 ASP A O 1
ATOM 839 N N . MET A 1 118 ? 0.812 -2.731 4.829 1.00 98.62 118 MET A N 1
ATOM 840 C CA . MET 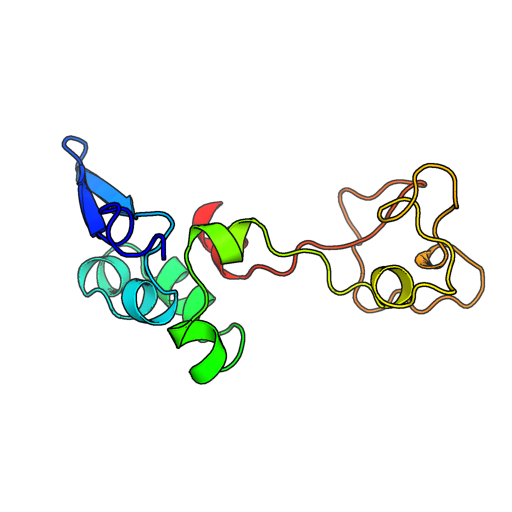A 1 118 ? -0.602 -2.823 5.210 1.00 98.62 118 MET A CA 1
ATOM 841 C C . MET A 1 118 ? -1.374 -3.796 4.309 1.00 98.62 118 MET A C 1
ATOM 843 O O . MET A 1 118 ? -2.180 -4.574 4.808 1.00 98.62 118 MET A O 1
ATOM 847 N N . ALA A 1 119 ? -1.125 -3.785 2.995 1.00 98.38 119 ALA A N 1
ATOM 848 C CA . ALA A 1 119 ? -1.777 -4.706 2.066 1.00 98.38 119 ALA A CA 1
ATOM 849 C C . ALA A 1 119 ? -1.371 -6.164 2.321 1.00 98.38 119 ALA A C 1
ATOM 851 O O . ALA A 1 119 ? -2.202 -7.055 2.167 1.00 98.38 119 ALA A O 1
ATOM 852 N N . VAL A 1 120 ? -0.126 -6.408 2.750 1.00 98.25 120 VAL A N 1
ATOM 853 C CA . VAL A 1 120 ? 0.310 -7.747 3.172 1.00 98.25 120 VAL A CA 1
ATOM 854 C C . VAL A 1 120 ? -0.494 -8.199 4.391 1.00 98.25 120 VAL A C 1
ATOM 856 O O . VAL A 1 120 ? -1.057 -9.289 4.370 1.00 98.25 120 VAL A O 1
ATOM 859 N N . ALA A 1 121 ? -0.621 -7.348 5.413 1.00 98.31 121 ALA A N 1
ATOM 860 C CA . ALA A 1 121 ? -1.370 -7.678 6.628 1.00 98.31 121 ALA A CA 1
ATOM 861 C C . ALA A 1 121 ? -2.886 -7.826 6.418 1.00 98.31 121 ALA A C 1
ATOM 863 O O . ALA A 1 121 ? -3.523 -8.557 7.163 1.00 98.31 121 ALA A O 1
ATOM 864 N N . LEU A 1 122 ? -3.470 -7.142 5.431 1.00 97.69 122 LEU A N 1
ATOM 865 C CA . LEU A 1 122 ? -4.889 -7.291 5.084 1.00 97.69 122 LEU A CA 1
ATOM 866 C C . LEU A 1 122 ? -5.181 -8.557 4.274 1.00 97.69 122 LEU A C 1
ATOM 868 O O . LEU A 1 122 ? -6.335 -8.967 4.185 1.00 97.69 122 LEU A O 1
ATOM 872 N N . ARG A 1 123 ? -4.166 -9.133 3.622 1.00 97.25 123 ARG A N 1
ATOM 873 C CA . ARG A 1 123 ? -4.336 -10.345 2.822 1.00 97.25 123 ARG A CA 1
ATOM 874 C C . ARG A 1 123 ? -4.276 -11.612 3.672 1.00 97.25 123 ARG A C 1
ATOM 876 O O . ARG A 1 123 ? -4.905 -12.587 3.271 1.00 97.25 123 ARG A O 1
ATOM 883 N N . VAL A 1 124 ? -3.472 -11.639 4.732 1.00 88.44 124 VAL A N 1
ATOM 884 C CA . VAL A 1 124 ? -3.276 -12.832 5.579 1.00 88.44 124 VAL A CA 1
ATOM 885 C C . VAL A 1 124 ? -4.513 -13.161 6.400 1.00 88.44 124 VAL A C 1
ATOM 887 O O . VAL A 1 124 ? -4.782 -14.375 6.508 1.00 88.44 124 VAL A O 1
#

InterPro domains:
  IPR002346 Molybdopterin dehydrogenase, FAD-binding [PF00941] (7-122)
  IPR016169 FAD-binding, type PCMH, subdomain 2 [G3DSA:3.30.465.10] (6-83)
  IPR036318 FAD-binding, type PCMH-like superfamily [SSF56176] (6-123)
  IPR051312 Diverse Substrate Oxidoreductases [PTHR42659] (2-123)